Protein AF-A0A2U3CEL0-F1 (afdb_mo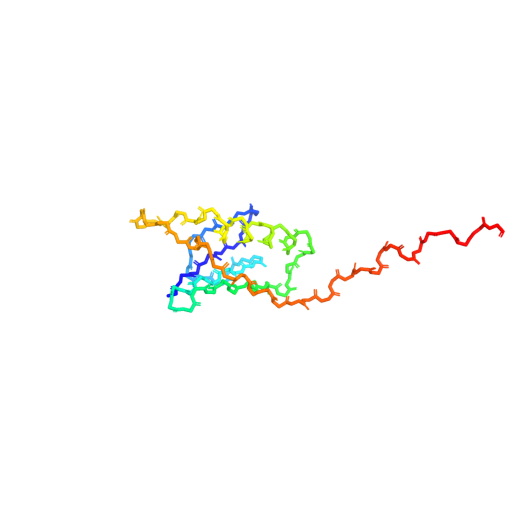nomer_lite)

Secondary structure (DSSP, 8-state):
-EEEEEETTEEEE-SS--SSEEEEEETTTTEEEEEE-TT--HHHHHHHHHHHHHHHHH-EE-TTS-EE-TT-EEEE------GGGGS------

Sequence (93 aa):
MVRLIFKNRTFSEGREESGDAVLILDEATQTGKLEYSPDAGLVMRRTARRQAESICKSGFLLGSGKRLGIGFKLESEEDSIGDRLTQIGHENR

Structure (mmCIF, N/CA/C/O backbone):
data_AF-A0A2U3CEL0-F1
#
_entry.id   AF-A0A2U3CEL0-F1
#
loop_
_atom_site.group_PDB
_atom_site.id
_atom_site.type_symbol
_atom_site.label_atom_id
_atom_site.label_alt_id
_atom_site.label_comp_id
_atom_site.label_asym_id
_atom_site.label_entity_id
_atom_site.label_seq_id
_atom_site.pdbx_PDB_ins_code
_atom_site.Cartn_x
_atom_site.Cartn_y
_atom_site.Cartn_z
_atom_site.occupancy
_atom_site.B_iso_or_equiv
_atom_site.auth_seq_id
_atom_site.auth_comp_id
_atom_site.auth_asym_id
_atom_site.auth_atom_id
_atom_site.pdbx_PDB_model_num
ATOM 1 N N . MET A 1 1 ? -1.010 -7.718 10.588 1.00 84.69 1 MET A N 1
ATOM 2 C CA . MET A 1 1 ? -0.441 -7.160 9.343 1.00 84.69 1 MET A CA 1
ATOM 3 C C . MET A 1 1 ? -1.206 -7.710 8.150 1.00 84.69 1 MET A C 1
ATOM 5 O O . MET A 1 1 ? -1.451 -8.911 8.107 1.00 84.69 1 MET A O 1
ATOM 9 N N . VAL A 1 2 ? -1.601 -6.849 7.215 1.00 90.12 2 VAL A N 1
ATOM 10 C CA . VAL A 1 2 ? -2.271 -7.208 5.956 1.00 90.12 2 VAL A CA 1
ATOM 11 C C . VAL A 1 2 ? -1.391 -6.779 4.791 1.00 90.12 2 VAL A C 1
ATOM 13 O O . VAL A 1 2 ? -0.816 -5.696 4.827 1.00 90.12 2 VAL A O 1
ATOM 16 N N . ARG A 1 3 ? -1.302 -7.620 3.759 1.00 91.75 3 ARG A N 1
ATOM 17 C CA . ARG A 1 3 ? -0.540 -7.348 2.539 1.00 91.75 3 ARG A CA 1
ATOM 18 C C . ARG A 1 3 ? -1.482 -7.116 1.363 1.00 91.75 3 ARG A C 1
ATOM 20 O O . ARG A 1 3 ? -2.349 -7.943 1.082 1.00 91.75 3 ARG A O 1
ATOM 27 N N . LEU A 1 4 ? -1.296 -5.986 0.691 1.00 92.06 4 LEU A N 1
ATOM 28 C CA . LEU A 1 4 ? -2.012 -5.608 -0.518 1.00 92.06 4 LEU A CA 1
ATOM 29 C C . LEU A 1 4 ? -1.019 -5.547 -1.676 1.00 92.06 4 LEU A C 1
ATOM 31 O O . LEU A 1 4 ? -0.034 -4.815 -1.620 1.00 92.06 4 LEU A O 1
ATOM 35 N N . ILE A 1 5 ? -1.287 -6.300 -2.733 1.00 93.75 5 ILE A N 1
ATOM 36 C CA . ILE A 1 5 ? -0.427 -6.402 -3.909 1.00 93.75 5 ILE A CA 1
ATOM 37 C C . ILE A 1 5 ? -0.954 -5.460 -4.981 1.00 93.75 5 ILE A C 1
ATOM 39 O O . ILE A 1 5 ? -2.127 -5.524 -5.351 1.00 93.75 5 ILE A O 1
ATOM 43 N N . PHE A 1 6 ? -0.090 -4.582 -5.475 1.00 92.69 6 PHE A N 1
ATOM 44 C CA . PHE A 1 6 ? -0.382 -3.690 -6.583 1.00 92.69 6 PHE A CA 1
ATOM 45 C C . PHE A 1 6 ? -0.012 -4.369 -7.898 1.00 92.69 6 PHE A C 1
ATOM 47 O O . PHE A 1 6 ? 1.161 -4.608 -8.185 1.00 92.69 6 PHE A O 1
ATOM 54 N N . LYS A 1 7 ? -1.022 -4.671 -8.710 1.00 90.88 7 LYS A N 1
ATOM 55 C CA . LYS A 1 7 ? -0.863 -5.253 -10.045 1.00 90.88 7 LYS A CA 1
ATOM 56 C C . LYS A 1 7 ? -1.963 -4.716 -10.945 1.00 90.88 7 LYS A C 1
ATOM 58 O O . LYS A 1 7 ? -3.064 -4.439 -10.478 1.00 90.88 7 LYS A O 1
ATOM 63 N N . ASN A 1 8 ? -1.684 -4.540 -12.237 1.00 87.75 8 ASN A N 1
ATOM 64 C CA . ASN A 1 8 ? -2.667 -4.015 -13.195 1.00 87.75 8 ASN A CA 1
ATOM 65 C C . ASN A 1 8 ? -3.306 -2.686 -12.736 1.00 87.75 8 ASN A C 1
ATOM 67 O O . ASN A 1 8 ? -4.486 -2.437 -12.969 1.00 87.75 8 ASN A O 1
ATOM 71 N N . ARG A 1 9 ? -2.519 -1.821 -12.081 1.00 88.62 9 ARG A N 1
ATOM 72 C CA . ARG A 1 9 ? -2.952 -0.518 -11.544 1.00 88.62 9 ARG A CA 1
ATOM 73 C C . ARG A 1 9 ? -3.990 -0.584 -10.417 1.00 88.62 9 ARG A C 1
ATOM 75 O O . ARG A 1 9 ? -4.738 0.375 -10.243 1.00 88.62 9 ARG A O 1
ATOM 82 N N . THR A 1 10 ? -4.092 -1.677 -9.669 1.00 90.69 10 THR A N 1
ATOM 83 C CA . THR A 1 10 ? -5.025 -1.790 -8.535 1.00 90.69 10 THR A CA 1
ATOM 84 C C . THR A 1 10 ? -4.406 -2.605 -7.402 1.00 90.69 10 THR A C 1
ATOM 86 O O . THR A 1 10 ? -3.647 -3.540 -7.654 1.00 90.69 10 THR A O 1
ATOM 89 N N . PHE A 1 11 ? -4.730 -2.257 -6.154 1.00 92.75 11 PHE A N 1
ATOM 90 C CA . PHE A 1 11 ? -4.393 -3.064 -4.980 1.00 92.75 11 PHE A CA 1
ATOM 91 C C . PHE A 1 11 ? -5.412 -4.179 -4.752 1.00 92.75 11 PHE A C 1
ATOM 93 O O . PHE A 1 11 ? -6.617 -3.936 -4.753 1.00 92.75 11 PHE A O 1
ATOM 100 N N . SER A 1 12 ? -4.921 -5.391 -4.514 1.00 91.75 12 SER A N 1
ATOM 101 C CA . SER A 1 12 ? -5.728 -6.556 -4.140 1.00 91.75 12 SER A CA 1
ATOM 102 C C . SER A 1 12 ? -5.116 -7.264 -2.938 1.00 91.75 12 SER A C 1
ATOM 104 O O . SER A 1 12 ? -3.899 -7.260 -2.768 1.00 91.75 12 SER A O 1
ATOM 106 N N . GLU A 1 13 ? -5.945 -7.881 -2.101 1.00 91.38 13 GLU A N 1
ATOM 107 C CA . GLU A 1 13 ? -5.460 -8.696 -0.986 1.00 91.38 13 GLU A CA 1
ATOM 108 C C . GLU A 1 13 ? -4.709 -9.918 -1.537 1.00 91.38 13 GLU A C 1
ATOM 110 O O . GLU A 1 13 ? -5.223 -10.629 -2.402 1.00 91.38 13 GLU A O 1
ATOM 115 N N . GLY A 1 14 ? -3.477 -10.148 -1.081 1.00 83.81 14 GLY A N 1
ATOM 116 C CA . GLY A 1 14 ? -2.636 -11.200 -1.645 1.00 83.81 14 GLY A CA 1
ATOM 117 C C . GLY A 1 14 ? -1.513 -11.628 -0.711 1.00 83.81 14 GLY A C 1
ATOM 118 O O . GLY A 1 14 ? -1.033 -10.853 0.114 1.00 83.81 14 GLY A O 1
ATOM 119 N N . ARG A 1 15 ? -1.110 -12.898 -0.834 1.00 74.50 15 ARG A N 1
ATOM 120 C CA . ARG A 1 15 ? 0.016 -13.476 -0.079 1.00 74.50 15 ARG A CA 1
ATOM 121 C C . ARG A 1 15 ? 1.329 -13.489 -0.865 1.00 74.50 15 ARG A C 1
ATOM 123 O O . ARG A 1 15 ? 2.379 -13.617 -0.247 1.00 74.50 15 ARG A O 1
ATOM 130 N N . GLU A 1 16 ? 1.267 -13.371 -2.189 1.00 68.75 16 GLU A N 1
ATOM 131 C CA . GLU A 1 16 ? 2.426 -13.451 -3.084 1.00 68.75 16 GLU A CA 1
ATOM 132 C C . GLU A 1 16 ? 2.994 -12.069 -3.415 1.00 68.75 16 GLU A C 1
ATOM 134 O O . GLU A 1 16 ? 2.241 -11.138 -3.672 1.00 68.75 16 GLU A O 1
ATOM 139 N N . GLU A 1 17 ? 4.319 -11.954 -3.501 1.00 67.50 17 GLU A N 1
ATOM 140 C CA . GLU A 1 17 ? 5.038 -10.708 -3.828 1.00 67.50 17 GLU A CA 1
ATOM 141 C C . GLU A 1 17 ? 5.079 -10.395 -5.337 1.00 67.50 17 GLU A C 1
ATOM 143 O O . GLU A 1 17 ? 5.767 -9.479 -5.777 1.00 67.50 17 GLU A O 1
ATOM 148 N N . SER A 1 18 ? 4.329 -11.138 -6.156 1.00 75.12 18 SER A N 1
ATOM 149 C CA . SER A 1 18 ? 4.308 -10.969 -7.615 1.00 75.12 18 SER A CA 1
ATOM 150 C C . SER A 1 18 ? 3.427 -9.785 -8.045 1.00 75.12 18 SER A C 1
ATOM 152 O O . SER A 1 18 ? 2.343 -9.964 -8.612 1.00 75.12 18 SER A O 1
ATOM 154 N N . GLY A 1 19 ? 3.893 -8.565 -7.777 1.00 84.88 19 GLY A N 1
ATOM 155 C CA . GLY A 1 19 ? 3.275 -7.305 -8.195 1.00 84.88 19 GLY A CA 1
ATOM 156 C C . GLY A 1 19 ? 4.305 -6.196 -8.421 1.00 84.88 19 GLY A C 1
ATOM 157 O O . GLY A 1 19 ? 5.479 -6.343 -8.097 1.00 84.88 19 GLY A O 1
ATOM 158 N N . ASP A 1 20 ? 3.863 -5.068 -8.974 1.00 90.00 20 ASP A N 1
ATOM 159 C CA . ASP A 1 20 ? 4.718 -3.890 -9.166 1.00 90.00 20 ASP A CA 1
ATOM 160 C C . ASP A 1 20 ? 5.017 -3.186 -7.823 1.00 90.00 20 ASP A C 1
ATOM 162 O O . ASP A 1 20 ? 6.023 -2.493 -7.677 1.00 90.00 20 ASP A O 1
ATOM 166 N N . ALA A 1 21 ? 4.143 -3.342 -6.826 1.00 91.38 21 ALA A N 1
ATOM 167 C CA . ALA A 1 21 ? 4.358 -2.845 -5.469 1.00 91.38 21 ALA A CA 1
ATOM 168 C C . ALA A 1 21 ? 3.575 -3.671 -4.439 1.00 91.38 21 ALA A C 1
ATOM 170 O O . ALA A 1 21 ? 2.590 -4.331 -4.772 1.00 91.38 21 ALA A O 1
ATOM 171 N N . VAL A 1 22 ? 3.978 -3.585 -3.177 1.00 93.19 22 VAL A N 1
ATOM 172 C CA . VAL A 1 22 ? 3.331 -4.225 -2.033 1.00 93.19 22 VAL A CA 1
ATOM 173 C C . VAL A 1 22 ? 3.089 -3.172 -0.958 1.00 93.19 22 VAL A C 1
ATOM 175 O O . VAL A 1 22 ? 4.008 -2.477 -0.539 1.00 93.19 22 VAL A O 1
ATOM 178 N N . LEU A 1 23 ? 1.843 -3.043 -0.508 1.00 92.56 23 LEU A N 1
ATOM 179 C CA . LEU A 1 23 ? 1.463 -2.214 0.632 1.00 92.56 23 LEU A CA 1
ATOM 180 C C . LEU A 1 23 ? 1.184 -3.115 1.835 1.00 92.56 23 LEU A C 1
ATOM 182 O O . LEU A 1 23 ? 0.256 -3.926 1.822 1.00 92.56 23 LEU A O 1
ATOM 186 N N . ILE A 1 24 ? 1.979 -2.958 2.884 1.00 92.75 24 ILE A N 1
ATOM 187 C CA . ILE A 1 24 ? 1.842 -3.666 4.152 1.00 92.75 24 ILE A CA 1
ATOM 188 C C . ILE A 1 24 ? 1.144 -2.737 5.137 1.00 92.75 24 ILE A C 1
ATOM 190 O O . ILE A 1 24 ? 1.712 -1.732 5.544 1.00 92.75 24 ILE A O 1
ATOM 194 N N . LEU A 1 25 ? -0.077 -3.070 5.543 1.00 92.38 25 LEU A N 1
ATOM 195 C CA . LEU A 1 25 ? -0.805 -2.355 6.588 1.00 92.38 25 LEU A CA 1
ATOM 196 C C . LEU A 1 25 ? -0.614 -3.071 7.925 1.00 92.38 25 LEU A C 1
ATOM 198 O O . LEU A 1 25 ? -1.033 -4.224 8.092 1.00 92.38 25 LEU A O 1
ATOM 202 N N . ASP A 1 26 ? -0.011 -2.389 8.889 1.00 91.62 26 ASP A N 1
ATOM 203 C CA . ASP A 1 26 ? 0.144 -2.880 10.249 1.00 91.62 26 ASP A CA 1
ATOM 204 C C . ASP A 1 26 ? -0.821 -2.160 11.200 1.00 91.62 26 ASP A C 1
ATOM 206 O O . ASP A 1 26 ? -0.730 -0.962 11.451 1.00 91.62 26 ASP A O 1
ATOM 210 N N . GLU A 1 27 ? -1.793 -2.919 11.707 1.00 89.25 27 GLU A N 1
ATOM 211 C CA . GLU A 1 27 ? -2.807 -2.426 12.639 1.00 89.25 27 GLU A CA 1
ATOM 212 C C . GLU A 1 27 ? -2.234 -2.149 14.032 1.00 89.25 27 GLU A C 1
ATOM 214 O O . GLU A 1 27 ? -2.753 -1.279 14.725 1.00 89.25 27 GLU A O 1
ATOM 219 N N . ALA A 1 28 ? -1.162 -2.842 14.434 1.00 90.19 28 ALA A N 1
ATOM 220 C CA . ALA A 1 28 ? -0.563 -2.662 15.753 1.00 90.19 28 ALA A CA 1
ATOM 221 C C . ALA A 1 28 ? 0.177 -1.322 15.856 1.00 90.19 28 ALA A C 1
ATOM 223 O O . ALA A 1 28 ? 0.096 -0.642 16.875 1.00 90.19 28 ALA A O 1
ATOM 224 N N . THR A 1 29 ? 0.875 -0.934 14.790 1.00 90.62 29 THR A N 1
ATOM 225 C CA . THR A 1 29 ? 1.639 0.319 14.710 1.00 90.62 29 THR A CA 1
ATOM 226 C C . THR A 1 29 ? 0.863 1.454 14.042 1.00 90.62 29 THR A C 1
ATOM 228 O O . THR A 1 29 ? 1.322 2.592 14.062 1.00 90.62 29 THR A O 1
ATOM 231 N N . GLN A 1 30 ? -0.295 1.161 13.439 1.0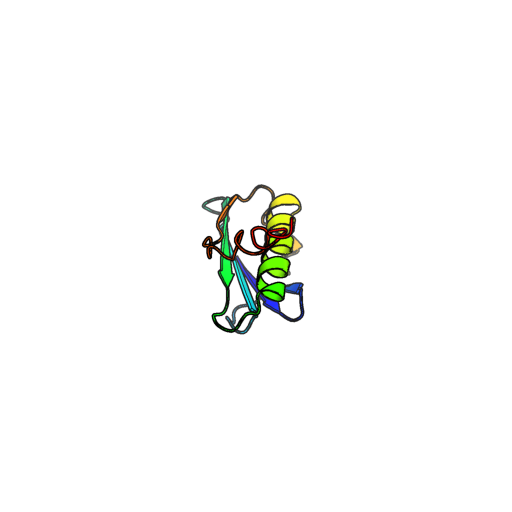0 91.06 30 GLN A N 1
ATOM 232 C CA . GLN A 1 30 ? -1.047 2.082 12.578 1.00 91.06 30 GLN A CA 1
ATOM 233 C C . GLN A 1 30 ? -0.186 2.673 11.447 1.00 91.06 30 GLN A C 1
ATOM 235 O O . GLN A 1 30 ? -0.334 3.839 11.066 1.00 91.06 30 GLN A O 1
ATOM 240 N N . THR A 1 31 ? 0.725 1.867 10.894 1.00 92.06 31 THR A N 1
ATOM 241 C CA . THR A 1 31 ? 1.595 2.264 9.781 1.00 92.06 31 THR A CA 1
ATOM 242 C C . THR A 1 31 ? 1.294 1.458 8.523 1.00 92.06 31 THR A C 1
ATOM 244 O O . THR A 1 31 ? 0.894 0.295 8.568 1.00 92.06 31 THR A O 1
ATOM 247 N N . GLY A 1 32 ? 1.443 2.105 7.371 1.00 92.69 32 GLY A N 1
ATOM 248 C CA . GLY A 1 32 ? 1.405 1.463 6.064 1.00 92.69 32 GLY A CA 1
ATOM 249 C C . GLY A 1 32 ? 2.790 1.524 5.440 1.00 92.69 32 GLY A C 1
ATOM 250 O O . GLY A 1 32 ? 3.263 2.622 5.196 1.00 92.69 32 GLY A O 1
ATOM 251 N N . LYS A 1 33 ? 3.438 0.396 5.157 1.00 92.88 33 LYS A N 1
ATOM 252 C CA . LYS A 1 33 ? 4.728 0.362 4.457 1.00 92.88 33 LYS A CA 1
ATOM 253 C C . LYS A 1 33 ? 4.507 0.060 2.980 1.00 92.88 33 LYS A C 1
ATOM 255 O O . LYS A 1 33 ? 3.896 -0.956 2.663 1.00 92.88 33 LYS A O 1
ATOM 260 N N . LEU A 1 34 ? 4.985 0.922 2.087 1.00 92.25 34 LEU A N 1
ATOM 261 C CA . LEU A 1 34 ? 4.921 0.699 0.640 1.00 92.25 34 LEU A CA 1
ATOM 262 C C . LEU A 1 34 ? 6.294 0.294 0.101 1.00 92.25 34 LEU A C 1
ATOM 264 O O . LEU A 1 34 ? 7.240 1.077 0.162 1.00 92.25 34 LEU A O 1
ATOM 268 N N . GLU A 1 35 ? 6.367 -0.906 -0.462 1.00 91.25 35 GLU A N 1
ATOM 269 C CA . GLU A 1 35 ? 7.563 -1.503 -1.054 1.00 91.25 35 GLU A CA 1
ATOM 270 C C . GLU A 1 35 ? 7.355 -1.655 -2.564 1.00 91.25 35 GLU A C 1
ATOM 272 O O . GLU A 1 35 ? 6.280 -2.053 -3.014 1.00 91.25 35 GLU A O 1
ATOM 277 N N . TYR A 1 36 ? 8.361 -1.319 -3.368 1.00 90.31 36 TYR A N 1
ATOM 278 C CA . TYR A 1 36 ? 8.281 -1.418 -4.827 1.00 90.31 36 TYR A C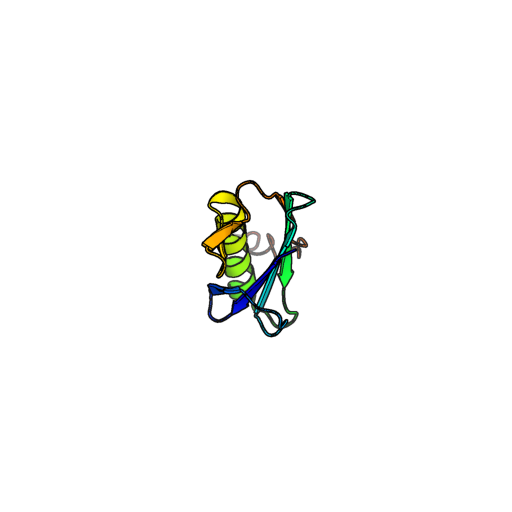A 1
ATOM 279 C C . TYR A 1 36 ? 9.088 -2.608 -5.326 1.00 90.31 36 TYR A C 1
ATOM 281 O O . TYR A 1 36 ? 10.177 -2.876 -4.823 1.00 90.31 36 TYR A O 1
ATOM 289 N N . SER A 1 37 ? 8.590 -3.273 -6.367 1.00 89.19 37 SER A N 1
ATOM 290 C CA . SER A 1 37 ? 9.412 -4.228 -7.106 1.00 89.19 37 SER A CA 1
ATOM 291 C C . SER A 1 37 ? 10.564 -3.489 -7.810 1.00 89.19 37 SER A C 1
ATOM 293 O O . SER A 1 37 ? 10.359 -2.369 -8.305 1.00 89.19 37 SER A O 1
ATOM 295 N N . PRO A 1 38 ? 11.774 -4.076 -7.889 1.00 85.00 38 PRO A N 1
ATOM 296 C CA . PRO A 1 38 ? 12.900 -3.472 -8.602 1.00 85.00 38 PRO A CA 1
ATOM 297 C C . PRO A 1 38 ? 12.560 -3.160 -10.067 1.00 85.00 38 PRO A C 1
ATOM 299 O O . PRO A 1 38 ? 12.953 -2.108 -10.572 1.00 85.00 38 PRO A O 1
ATOM 302 N N . ASP A 1 39 ? 11.743 -4.001 -10.705 1.00 86.50 39 ASP A N 1
ATOM 303 C CA . ASP A 1 39 ? 11.326 -3.861 -12.105 1.00 86.50 39 ASP A CA 1
ATOM 304 C C . ASP A 1 39 ? 10.149 -2.888 -12.303 1.00 86.50 39 ASP A C 1
ATOM 306 O O . ASP A 1 39 ? 9.742 -2.598 -13.432 1.00 86.50 39 ASP A O 1
ATOM 310 N N . ALA A 1 40 ? 9.576 -2.363 -11.216 1.00 86.56 40 ALA A N 1
ATOM 311 C CA . ALA A 1 40 ? 8.410 -1.498 -11.290 1.00 86.56 40 ALA A CA 1
ATOM 312 C C . ALA A 1 40 ? 8.755 -0.157 -11.942 1.00 86.56 40 ALA A C 1
ATOM 314 O O . ALA A 1 40 ? 9.499 0.663 -11.390 1.00 86.56 40 ALA A O 1
ATOM 315 N N . GLY A 1 41 ? 8.138 0.110 -13.093 1.00 87.38 41 GLY A N 1
ATOM 316 C CA . GLY A 1 41 ? 8.294 1.376 -13.798 1.00 87.38 41 GLY A CA 1
ATOM 317 C C . GLY A 1 41 ? 7.824 2.579 -12.970 1.00 87.38 41 GLY A C 1
ATOM 318 O O . GLY A 1 41 ? 6.897 2.498 -12.163 1.00 87.38 41 GLY A O 1
ATOM 319 N N . LEU A 1 42 ? 8.417 3.745 -13.230 1.00 86.81 42 LEU A N 1
ATOM 320 C CA . LEU A 1 42 ? 8.180 4.997 -12.495 1.00 86.81 42 LEU A CA 1
ATOM 321 C C . LEU A 1 42 ? 6.691 5.393 -12.415 1.00 86.81 42 LEU A C 1
ATOM 323 O O . LEU A 1 42 ? 6.216 5.888 -11.391 1.00 86.81 42 LEU A O 1
ATOM 327 N N . VAL A 1 43 ? 5.928 5.119 -13.478 1.00 88.38 43 VAL A N 1
ATOM 328 C CA . VAL A 1 43 ? 4.472 5.335 -13.520 1.00 88.38 43 VAL A CA 1
ATOM 329 C C . VAL A 1 43 ? 3.732 4.402 -12.556 1.00 88.38 43 VAL A C 1
ATOM 331 O O . VAL A 1 43 ? 2.817 4.853 -11.862 1.00 88.38 43 VAL A O 1
ATOM 334 N N . MET A 1 44 ? 4.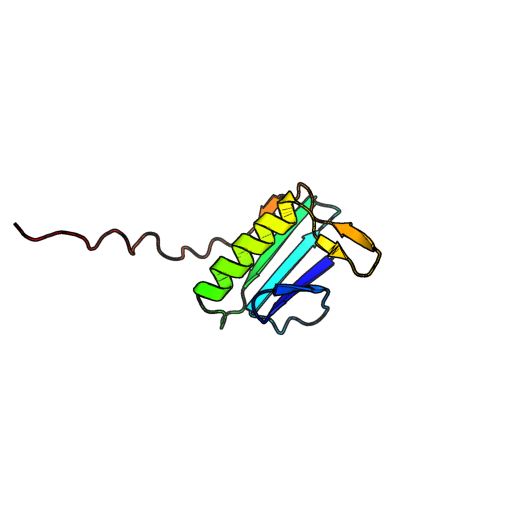127 3.127 -12.476 1.00 90.06 44 MET A N 1
ATOM 335 C CA . MET A 1 44 ? 3.527 2.161 -11.549 1.00 90.06 44 MET A CA 1
ATOM 336 C C . MET A 1 44 ? 3.827 2.545 -10.107 1.00 90.06 44 MET A C 1
ATOM 338 O O . MET A 1 44 ? 2.897 2.610 -9.309 1.00 90.06 44 MET A O 1
ATOM 342 N N . ARG A 1 45 ? 5.069 2.942 -9.804 1.00 90.06 45 ARG A N 1
ATOM 343 C CA . ARG A 1 45 ? 5.453 3.434 -8.472 1.00 90.06 45 ARG A CA 1
ATOM 344 C C . ARG A 1 45 ? 4.610 4.638 -8.036 1.00 90.06 45 ARG A C 1
ATOM 346 O O . ARG A 1 45 ? 4.009 4.624 -6.965 1.00 90.06 45 ARG A O 1
ATOM 353 N N . ARG A 1 46 ? 4.467 5.656 -8.898 1.00 90.00 46 ARG A N 1
ATOM 354 C CA . ARG A 1 46 ? 3.621 6.837 -8.614 1.00 90.00 46 ARG A CA 1
ATOM 355 C C . ARG A 1 46 ? 2.147 6.477 -8.426 1.00 90.00 46 ARG A C 1
ATOM 357 O O . ARG A 1 46 ? 1.481 7.054 -7.567 1.00 90.00 46 ARG A O 1
ATOM 364 N N . THR A 1 47 ? 1.630 5.550 -9.228 1.00 91.62 47 THR A N 1
ATOM 365 C CA . THR A 1 47 ? 0.228 5.116 -9.139 1.00 91.62 47 THR A CA 1
ATOM 366 C C . THR A 1 47 ? -0.019 4.331 -7.853 1.00 91.62 47 THR A C 1
ATOM 368 O O . THR A 1 47 ? -0.972 4.636 -7.137 1.00 91.62 47 THR A O 1
ATOM 371 N N . ALA A 1 48 ? 0.871 3.392 -7.523 1.00 92.56 48 ALA A N 1
ATOM 372 C CA . ALA A 1 48 ? 0.841 2.631 -6.281 1.00 92.56 48 ALA A CA 1
ATOM 373 C C . ALA A 1 48 ? 0.900 3.562 -5.066 1.00 92.56 48 ALA A C 1
ATOM 375 O O . ALA A 1 48 ? 0.058 3.449 -4.183 1.00 92.56 48 ALA A O 1
ATOM 376 N N . ARG A 1 49 ? 1.800 4.556 -5.061 1.00 92.75 49 ARG A N 1
ATOM 377 C CA . ARG A 1 49 ? 1.874 5.563 -3.991 1.00 92.75 49 ARG A CA 1
ATOM 378 C C . ARG A 1 49 ? 0.562 6.310 -3.803 1.00 92.75 49 ARG A C 1
ATOM 380 O O . ARG A 1 49 ? 0.037 6.345 -2.698 1.00 92.75 49 ARG A O 1
ATOM 387 N N . ARG A 1 50 ? 0.005 6.878 -4.876 1.00 92.50 50 ARG A N 1
ATOM 388 C CA . ARG A 1 50 ? -1.264 7.625 -4.806 1.00 92.50 50 ARG A CA 1
ATOM 389 C C . ARG A 1 50 ? -2.406 6.765 -4.271 1.00 92.50 50 ARG A C 1
ATOM 391 O O . ARG A 1 50 ? -3.212 7.235 -3.473 1.00 92.50 50 ARG A O 1
ATOM 398 N N . GLN A 1 51 ? -2.483 5.509 -4.704 1.00 93.88 51 GLN A N 1
ATOM 399 C CA . GLN A 1 51 ? -3.503 4.589 -4.208 1.00 93.88 51 GLN A CA 1
ATOM 400 C C . GLN A 1 51 ? -3.257 4.188 -2.754 1.00 93.88 51 GLN A C 1
ATOM 402 O O . GLN A 1 51 ? -4.210 4.163 -1.984 1.00 93.88 51 GLN A O 1
ATOM 407 N N . ALA A 1 52 ? -2.009 3.949 -2.353 1.00 93.25 52 ALA A N 1
ATOM 408 C CA . ALA A 1 52 ? -1.652 3.669 -0.968 1.00 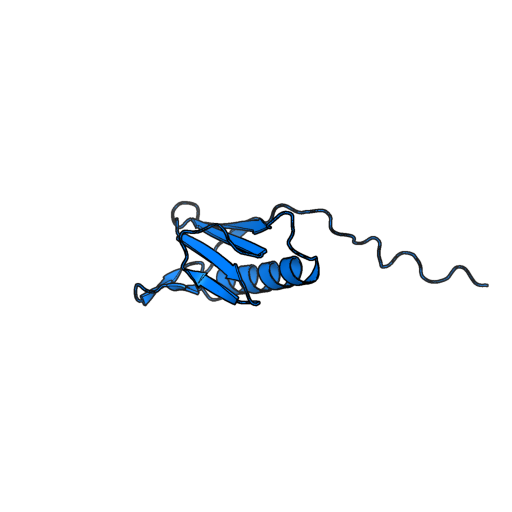93.25 52 ALA A CA 1
ATOM 409 C C . ALA A 1 52 ? -2.002 4.849 -0.048 1.00 93.25 52 ALA A C 1
ATOM 411 O O . ALA A 1 52 ? -2.625 4.654 0.989 1.00 93.25 52 ALA A O 1
ATOM 412 N N . GLU A 1 53 ? -1.712 6.085 -0.466 1.00 92.12 53 GLU A N 1
ATOM 413 C CA . GLU A 1 53 ? -2.132 7.300 0.241 1.00 92.12 53 GLU A CA 1
ATOM 414 C C . GLU A 1 53 ? -3.660 7.395 0.346 1.00 92.12 53 GLU A C 1
ATOM 416 O O . GLU A 1 53 ? -4.189 7.757 1.397 1.00 92.12 53 GLU A O 1
ATOM 421 N N . SER A 1 54 ? -4.385 7.056 -0.724 1.00 92.56 54 SER A N 1
ATOM 422 C CA . SER A 1 54 ? -5.850 7.008 -0.698 1.00 92.56 54 SER A CA 1
ATOM 423 C C . SER A 1 54 ? -6.352 5.954 0.287 1.00 92.56 54 SER A C 1
ATOM 425 O O . SER A 1 54 ? -7.234 6.251 1.085 1.00 92.56 54 SER A O 1
ATOM 427 N N . ILE A 1 55 ? -5.771 4.754 0.280 1.00 92.75 55 ILE A N 1
ATOM 428 C CA . ILE A 1 55 ? -6.096 3.667 1.210 1.00 92.75 55 ILE A CA 1
ATOM 429 C C . ILE A 1 55 ? -5.846 4.105 2.653 1.00 92.75 55 ILE A C 1
ATOM 431 O O . ILE A 1 55 ? -6.707 3.898 3.505 1.00 92.75 55 ILE A O 1
ATOM 435 N N . CYS A 1 56 ? -4.730 4.781 2.922 1.00 91.50 56 CYS A N 1
ATOM 436 C CA . CYS A 1 56 ? -4.426 5.302 4.251 1.00 91.50 56 CYS A CA 1
ATOM 437 C C . CYS A 1 56 ? -5.402 6.406 4.714 1.00 91.50 56 CYS A C 1
ATOM 439 O O . CYS A 1 56 ? -5.573 6.644 5.908 1.00 91.50 56 CYS A O 1
ATOM 441 N N . LYS A 1 57 ? -6.078 7.089 3.781 1.00 90.06 57 LYS A N 1
ATOM 442 C CA . LYS A 1 57 ? -7.084 8.122 4.086 1.00 90.06 57 LYS A CA 1
ATOM 443 C C . LYS A 1 57 ? -8.495 7.553 4.235 1.00 90.06 57 LYS A C 1
ATOM 445 O O . LYS A 1 57 ? -9.185 7.882 5.193 1.00 90.06 57 LYS A O 1
ATOM 450 N N . SER A 1 58 ? -8.944 6.733 3.285 1.00 90.81 58 SER A N 1
ATOM 451 C CA . SER A 1 58 ? -10.337 6.263 3.191 1.00 90.81 58 SER A CA 1
ATOM 452 C C . SER A 1 58 ? -10.555 4.838 3.692 1.00 90.81 58 SER A C 1
ATOM 454 O O . SER A 1 58 ? -11.701 4.421 3.882 1.00 90.81 58 SER A O 1
ATOM 456 N N . GLY A 1 59 ? -9.469 4.092 3.885 1.00 91.06 59 GLY A N 1
ATOM 457 C CA . GLY A 1 59 ? -9.466 2.670 4.179 1.00 91.06 59 GLY A CA 1
ATOM 458 C C . GLY A 1 59 ? -9.628 1.803 2.932 1.00 91.06 59 GLY A C 1
ATOM 459 O O . GLY A 1 59 ? -10.204 2.217 1.925 1.00 91.06 59 GLY A O 1
ATOM 460 N N . PHE A 1 60 ? -9.142 0.573 3.035 1.00 92.62 60 PHE A N 1
ATOM 461 C CA . PHE A 1 60 ? -9.300 -0.508 2.074 1.00 92.62 60 PHE A CA 1
ATOM 462 C C . PHE A 1 60 ? -10.265 -1.553 2.636 1.00 92.62 60 PHE A C 1
ATOM 464 O O . PHE A 1 60 ? -10.180 -1.909 3.813 1.00 92.62 60 PHE A O 1
ATOM 471 N N . LEU A 1 61 ? -11.205 -2.019 1.812 1.00 91.88 61 LEU A N 1
ATOM 472 C CA . LEU A 1 61 ? -12.152 -3.064 2.193 1.00 91.88 61 LEU A CA 1
ATOM 473 C C . LEU A 1 61 ? -11.493 -4.433 2.012 1.00 91.88 61 LEU A C 1
ATOM 475 O O . LEU A 1 61 ? -11.188 -4.825 0.890 1.00 91.88 61 LEU A O 1
ATOM 479 N N . LEU A 1 62 ? -11.287 -5.143 3.116 1.00 89.31 62 LEU A N 1
ATOM 480 C CA . LEU A 1 62 ? -10.745 -6.497 3.109 1.00 89.31 62 LEU A CA 1
ATOM 481 C C . LEU A 1 62 ? -11.808 -7.511 2.692 1.00 89.31 62 LEU A C 1
ATOM 483 O O . LEU A 1 62 ? -13.007 -7.278 2.869 1.00 89.31 62 LEU A O 1
ATOM 487 N N . GLY A 1 63 ? -11.365 -8.683 2.236 1.00 85.62 63 GLY A N 1
ATOM 488 C CA . GLY A 1 63 ? -12.263 -9.805 1.932 1.00 85.62 63 GLY A CA 1
ATOM 489 C C . GLY A 1 63 ? -13.087 -10.266 3.144 1.00 85.62 63 GLY A C 1
ATOM 490 O O . GLY A 1 63 ? -14.169 -10.822 2.988 1.00 85.62 63 GLY A O 1
ATOM 491 N N . SER A 1 64 ? -12.618 -9.969 4.359 1.00 85.00 64 SER A N 1
ATOM 492 C CA . SER A 1 64 ? -13.334 -10.208 5.620 1.00 85.00 64 SER A CA 1
ATOM 493 C C . SER A 1 64 ? -14.498 -9.243 5.887 1.00 85.00 64 SER A C 1
ATOM 495 O O . SER A 1 64 ? -15.206 -9.407 6.877 1.00 85.00 64 SER A O 1
ATOM 497 N N . GLY A 1 65 ? -14.682 -8.207 5.060 1.00 87.62 65 GLY A N 1
ATOM 498 C CA . GLY A 1 65 ? -15.670 -7.142 5.266 1.00 87.62 65 GLY A CA 1
ATOM 499 C C . GLY A 1 65 ? -15.210 -6.027 6.213 1.00 87.62 65 GLY A C 1
ATOM 500 O O . GLY A 1 65 ? -15.884 -5.004 6.335 1.00 87.62 65 GLY A O 1
ATOM 501 N N . LYS A 1 66 ? -14.043 -6.172 6.857 1.00 88.94 66 LYS A N 1
ATOM 502 C CA . LYS A 1 66 ? -13.431 -5.116 7.675 1.00 88.94 66 LYS A CA 1
ATOM 503 C C . LYS A 1 66 ? -12.755 -4.080 6.777 1.00 88.94 66 LYS A C 1
ATOM 505 O O . LYS A 1 66 ? -12.110 -4.422 5.788 1.00 88.94 66 LYS A O 1
ATOM 510 N N . ARG A 1 67 ? -12.859 -2.804 7.148 1.00 90.75 67 ARG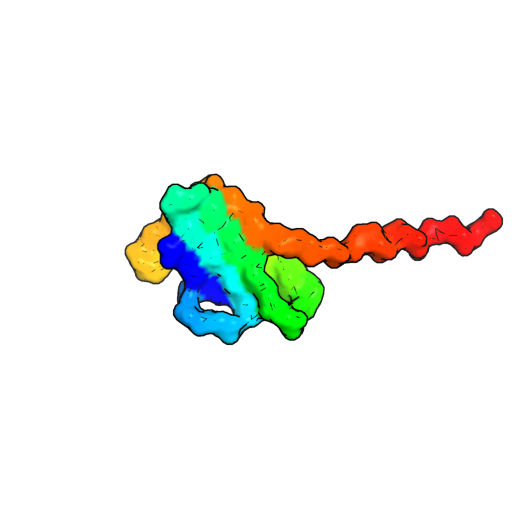 A N 1
ATOM 511 C CA . ARG A 1 67 ? -12.108 -1.724 6.504 1.00 90.75 67 ARG A CA 1
ATOM 512 C C . ARG A 1 67 ? -10.833 -1.435 7.297 1.00 90.75 67 ARG A C 1
ATOM 514 O O . ARG A 1 67 ? -10.910 -1.215 8.503 1.00 90.75 67 ARG A O 1
ATOM 521 N N . LEU A 1 68 ? -9.682 -1.446 6.629 1.00 90.12 68 LEU A N 1
ATOM 522 C CA . LEU A 1 68 ? -8.366 -1.261 7.248 1.00 90.12 68 LEU A CA 1
ATOM 523 C C . LEU A 1 68 ? -7.594 -0.117 6.588 1.00 90.12 68 LEU A C 1
ATOM 525 O O . LEU A 1 68 ? -7.792 0.162 5.411 1.00 90.12 68 LEU A O 1
ATOM 529 N N . GLY A 1 69 ? -6.706 0.537 7.333 1.00 86.75 69 GLY A N 1
ATOM 530 C CA . GLY A 1 69 ? -5.815 1.569 6.803 1.00 86.75 69 GLY A CA 1
ATOM 531 C C . GLY A 1 69 ? -6.271 3.003 7.068 1.00 86.75 69 GLY A C 1
ATOM 532 O O . GLY A 1 69 ? -5.479 3.910 6.876 1.00 86.75 69 GLY A O 1
ATOM 533 N N . ILE A 1 70 ? -7.494 3.244 7.554 1.00 92.25 70 ILE A N 1
ATOM 534 C CA . ILE A 1 70 ? -7.966 4.610 7.852 1.00 92.25 70 ILE A CA 1
ATOM 535 C C . ILE A 1 70 ? -7.083 5.244 8.933 1.00 92.25 70 ILE A C 1
ATOM 537 O O . ILE A 1 70 ? -6.999 4.726 10.044 1.00 92.25 70 ILE A O 1
ATOM 541 N N . GLY A 1 71 ? -6.459 6.377 8.608 1.00 88.06 71 GLY A N 1
ATOM 542 C CA . GLY A 1 71 ? -5.596 7.121 9.524 1.00 88.06 71 GLY A CA 1
ATOM 543 C C . GLY A 1 71 ? -4.187 6.545 9.665 1.00 88.06 71 GLY A C 1
ATOM 544 O O . GLY A 1 71 ? -3.448 6.989 10.539 1.00 88.06 71 GLY A O 1
ATOM 545 N N . PHE A 1 72 ? -3.800 5.574 8.830 1.00 92.25 72 PHE A N 1
ATOM 546 C CA . PHE A 1 72 ? -2.474 4.967 8.915 1.00 92.25 72 PHE A CA 1
ATOM 547 C C . PHE A 1 72 ? -1.415 5.922 8.365 1.00 92.25 72 PHE A C 1
ATOM 549 O O . PHE A 1 72 ? -1.606 6.559 7.324 1.00 92.25 72 PHE A O 1
ATOM 556 N N . LYS A 1 73 ? -0.257 5.985 9.025 1.00 91.00 73 LYS A N 1
ATOM 557 C CA . LYS A 1 73 ? 0.892 6.738 8.515 1.00 91.00 73 LYS A CA 1
ATOM 558 C C . LYS A 1 73 ? 1.565 5.930 7.408 1.00 91.00 73 LYS A C 1
ATOM 560 O O . LYS A 1 73 ? 2.086 4.850 7.672 1.00 91.00 73 LYS A O 1
ATOM 565 N N . LEU A 1 74 ? 1.534 6.437 6.175 1.00 91.25 74 LEU A N 1
ATOM 566 C CA . LEU A 1 74 ? 2.221 5.803 5.051 1.00 91.25 74 LEU A CA 1
ATOM 567 C C . LEU A 1 74 ? 3.724 6.097 5.121 1.00 91.25 74 LEU A C 1
ATOM 569 O O . LEU A 1 74 ? 4.142 7.251 5.051 1.00 91.25 74 LEU A O 1
ATOM 573 N N . GLU A 1 75 ? 4.518 5.044 5.220 1.00 88.56 75 GLU A N 1
ATOM 574 C CA . GLU A 1 75 ? 5.964 5.035 5.089 1.00 88.56 75 GLU A CA 1
ATOM 575 C C . GLU A 1 75 ? 6.295 4.433 3.723 1.00 88.56 75 GLU A C 1
ATOM 577 O O . GLU A 1 75 ? 6.157 3.233 3.484 1.00 88.56 75 GLU A O 1
ATOM 582 N N . SER A 1 76 ? 6.677 5.286 2.782 1.00 76.62 76 SER A N 1
ATOM 583 C CA . SER A 1 76 ? 7.314 4.846 1.544 1.00 76.62 76 SER A CA 1
ATOM 584 C C . SER A 1 76 ? 8.811 5.014 1.712 1.00 76.62 76 SER A C 1
ATOM 586 O O . SER A 1 76 ? 9.231 6.091 2.138 1.00 76.62 76 SER A O 1
ATOM 588 N N . GLU A 1 77 ? 9.611 4.016 1.333 1.00 65.69 77 GLU A N 1
ATOM 589 C CA . GLU A 1 77 ? 11.024 4.286 1.072 1.00 65.69 77 GLU A CA 1
ATOM 590 C C . GLU A 1 77 ? 11.073 5.375 -0.004 1.00 65.69 77 GLU A C 1
ATOM 592 O O . GLU A 1 77 ? 10.581 5.191 -1.123 1.00 65.69 77 GLU A O 1
ATOM 597 N N . GLU A 1 78 ? 11.539 6.565 0.384 1.00 54.25 78 GLU A N 1
ATOM 598 C CA . GLU A 1 78 ? 11.784 7.675 -0.526 1.00 54.25 78 GLU A CA 1
ATOM 599 C C . GLU A 1 78 ? 12.942 7.287 -1.434 1.00 54.25 78 GLU A C 1
ATOM 601 O O . GLU A 1 78 ? 14.092 7.681 -1.260 1.00 54.25 78 GLU A O 1
ATOM 606 N N . ASP A 1 79 ? 12.618 6.507 -2.453 1.00 47.12 79 ASP A N 1
ATOM 607 C CA . ASP A 1 79 ? 13.392 6.500 -3.668 1.00 47.12 79 ASP A CA 1
ATOM 608 C C . ASP A 1 79 ? 13.319 7.948 -4.170 1.00 47.12 79 ASP A C 1
ATOM 610 O O . ASP A 1 79 ? 12.239 8.446 -4.510 1.00 47.12 79 ASP A O 1
ATOM 614 N N . SER A 1 80 ? 14.447 8.656 -4.071 1.00 44.44 80 SER A N 1
ATOM 615 C CA . SER A 1 80 ? 14.691 10.037 -4.503 1.00 44.44 80 SER A CA 1
ATOM 616 C C . SER A 1 80 ? 14.485 10.171 -6.015 1.00 44.44 80 SER A C 1
ATOM 618 O O . SER A 1 80 ? 15.395 10.512 -6.773 1.00 44.44 80 SER A O 1
ATOM 620 N N . ILE A 1 81 ? 13.279 9.866 -6.488 1.00 50.12 81 ILE A N 1
ATOM 621 C CA . ILE A 1 81 ? 12.899 9.828 -7.890 1.00 50.12 81 ILE A CA 1
ATOM 622 C C . ILE A 1 81 ? 12.611 11.265 -8.317 1.00 50.12 81 ILE A C 1
ATOM 624 O O . ILE A 1 81 ? 11.471 11.702 -8.467 1.00 50.12 81 ILE A O 1
ATOM 628 N N . GLY A 1 82 ? 13.713 11.985 -8.514 1.00 47.25 82 GLY A N 1
ATOM 629 C CA . GLY A 1 82 ? 13.870 12.974 -9.565 1.00 47.25 82 GLY A CA 1
ATOM 630 C C . GLY A 1 82 ? 12.940 14.178 -9.503 1.00 47.25 82 GLY A C 1
ATOM 631 O O . GLY A 1 82 ? 12.168 14.390 -10.434 1.00 47.25 82 GLY A O 1
ATOM 632 N N . ASP A 1 83 ? 13.164 15.061 -8.530 1.00 43.44 83 ASP A N 1
ATOM 633 C CA . ASP A 1 83 ? 12.859 16.498 -8.669 1.00 43.44 83 ASP A CA 1
ATOM 634 C C . ASP A 1 83 ? 13.853 17.211 -9.627 1.00 43.44 83 ASP A C 1
ATOM 636 O O . ASP A 1 83 ? 13.928 18.428 -9.719 1.00 43.44 83 ASP A O 1
ATOM 640 N N . ARG A 1 84 ? 14.658 16.445 -10.379 1.00 46.91 84 ARG A N 1
ATOM 641 C CA . ARG A 1 84 ? 15.648 16.950 -11.347 1.00 46.91 84 ARG A CA 1
ATOM 642 C C . ARG A 1 84 ? 15.119 17.114 -12.775 1.00 46.91 84 ARG A C 1
ATOM 644 O O . ARG A 1 84 ? 15.868 17.537 -13.647 1.00 46.91 84 ARG A O 1
ATOM 651 N N . LEU A 1 85 ? 13.845 16.815 -13.035 1.00 49.00 85 LEU A N 1
ATOM 652 C CA . LEU A 1 85 ? 13.238 17.002 -14.364 1.00 49.00 85 LEU A CA 1
ATOM 653 C C . LEU A 1 85 ? 12.676 18.415 -14.602 1.00 49.00 85 LEU A C 1
ATOM 655 O O . LEU A 1 85 ? 12.205 18.701 -15.697 1.00 49.00 85 LEU A O 1
ATOM 659 N N . THR A 1 86 ? 12.774 19.313 -13.620 1.00 48.06 86 THR A N 1
ATOM 660 C CA . THR A 1 86 ? 12.347 20.722 -13.723 1.00 48.06 86 THR A CA 1
ATOM 661 C C . THR A 1 86 ? 13.506 21.713 -13.865 1.00 48.06 86 THR A C 1
ATOM 663 O O . THR A 1 86 ? 13.264 22.915 -13.907 1.00 48.06 86 THR A O 1
ATOM 666 N N . GLN A 1 87 ? 14.758 21.248 -13.977 1.00 48.50 87 GLN A N 1
ATOM 667 C CA . GLN A 1 87 ? 15.947 22.117 -13.995 1.00 48.50 87 GLN A CA 1
ATOM 668 C C . GLN A 1 87 ? 16.685 22.161 -15.345 1.00 48.50 87 GLN A C 1
ATOM 670 O O . GLN A 1 87 ? 17.855 22.522 -15.400 1.00 48.50 87 GLN A O 1
ATOM 675 N N . ILE A 1 88 ? 16.012 21.808 -16.445 1.00 53.22 88 ILE A N 1
ATOM 676 C CA . ILE A 1 88 ? 16.509 22.046 -17.810 1.00 53.22 88 ILE A CA 1
ATOM 677 C C . ILE A 1 88 ? 15.433 22.824 -18.570 1.00 53.22 88 ILE A C 1
ATOM 679 O O . ILE A 1 88 ? 14.751 22.311 -19.451 1.00 53.22 88 ILE A O 1
ATOM 683 N N . GLY A 1 89 ? 15.221 24.068 -18.155 1.00 49.78 89 GLY A N 1
ATOM 684 C CA . GLY A 1 89 ? 14.324 25.003 -18.816 1.00 49.78 89 GLY A CA 1
ATOM 685 C C . GLY A 1 89 ? 14.937 26.395 -18.807 1.00 49.78 89 GLY A C 1
ATOM 686 O O . GLY A 1 89 ? 14.827 27.090 -17.806 1.00 49.78 89 GLY A O 1
ATOM 687 N N . HIS A 1 90 ? 15.506 26.778 -19.956 1.00 52.38 90 HIS A N 1
ATOM 688 C CA . HIS A 1 90 ? 15.889 28.136 -20.375 1.00 52.38 90 HIS A CA 1
ATOM 689 C C . HIS A 1 90 ? 17.283 28.671 -19.982 1.00 52.38 90 HIS A C 1
ATOM 691 O O . HIS A 1 90 ? 17.396 29.702 -19.331 1.00 52.38 90 HIS A O 1
ATOM 697 N N . GLU A 1 91 ? 18.348 28.082 -20.540 1.00 50.75 91 GLU A N 1
ATOM 698 C CA . GLU A 1 91 ? 19.434 28.899 -21.111 1.00 50.75 91 GLU A CA 1
ATOM 699 C C . GLU A 1 91 ? 19.118 29.097 -22.596 1.00 50.75 91 GLU A C 1
ATOM 701 O O . GLU A 1 91 ? 19.281 28.188 -23.405 1.00 50.75 91 GLU A O 1
ATOM 706 N N . ASN A 1 92 ? 18.542 30.248 -22.932 1.00 51.72 92 ASN A N 1
ATOM 707 C CA . ASN A 1 92 ? 18.597 30.832 -24.272 1.00 51.72 92 ASN A CA 1
ATOM 708 C C . ASN A 1 92 ? 18.070 32.266 -24.194 1.00 51.72 92 ASN A C 1
ATOM 710 O O . ASN A 1 92 ? 16.921 32.538 -24.554 1.00 51.72 92 ASN A O 1
ATOM 714 N N . ARG A 1 93 ? 18.913 33.177 -23.703 1.00 47.19 93 ARG A N 1
ATOM 715 C CA . ARG A 1 93 ? 19.049 34.514 -24.286 1.00 47.19 93 ARG A CA 1
ATOM 716 C C . ARG A 1 93 ? 20.281 35.240 -23.779 1.00 47.19 93 ARG A C 1
ATOM 718 O O . ARG A 1 93 ? 20.517 35.179 -22.556 1.00 47.19 93 ARG A O 1
#

pLDDT: mean 82.0, std 15.96, range [43.44, 93.88]

Radius of gyration: 15.65 Å; chains: 1; bounding box: 35×48×40 Å

Foldseek 3Di:
DWKWAQAPLDTDGDDDNPHQWIWDQDPVQLAIEIGGDPPRDPVSVVSSVVVLVVCLPPFDQHPVRDGGNHVRHYDYPPPVPDPPPPPPPDPDD